Protein AF-A0A0K9PBA2-F1 (afdb_monomer)

Foldseek 3Di:
DDPVVCCVQPVLADAPDDPCPLDDDDDDPCVPPDDDPPDDDLVVVVLFDDDDDPGRFQLVLLVVLVGVVQSVCCVVPVDRAAWDSVCCLPPLPVFDRRSHYHNSSVNVVCVVPTHGNVVVVVVVVVVDDDD

Sequence (131 aa):
MTNREFKATYLNHEIAENPTQYCEVVSVDISQVKPPPASLDWRKKRAVTSVKNKKLCGSCWAFSTVAPVESLTFLKTKQLLNLSEQQLVDCDYGNNGCKGDHPQKAFEYIKNGLATSEDVTLALGEGDSES

Radius of gyration: 17.35 Å; Cα contacts (8 Å, |Δi|>4): 141; chains: 1; bounding box: 35×44×50 Å

Secondary structure (DSSP, 8-state):
--HHHHHHHHS-----S-TTTT-------GGGSPPPPS---SGGGT-SPPPP--TTS-THHHHHHHHHHHHHHHHHHS----B-HHHHHHH-TTS-GGG---HHHHHHHGGG---BHHHHHHHHHTT----

Solvent-accessible surface area (backbone atoms only — not comparable to full-atom values): 8123 Å² total; per-residue (Å²): 133,52,74,68,52,46,40,66,40,71,59,39,51,50,78,89,64,68,86,64,81,74,59,80,88,76,88,74,71,63,89,79,51,78,82,78,68,100,72,85,58,55,61,86,69,64,34,52,80,79,92,81,81,69,70,79,40,18,37,63,25,37,52,64,42,44,55,58,50,33,21,54,42,14,73,76,70,73,49,76,58,63,62,35,44,61,57,46,46,76,66,38,79,94,46,53,29,50,48,16,54,62,37,64,62,52,57,60,59,46,74,82,56,80,56,40,42,65,60,53,53,52,62,56,64,73,67,72,74,87,132

pLDDT: mean 85.25, std 14.43, range [34.84, 97.62]

Organism: Zostera marina (NCBI:txid29655)

Mean predicted aligned error: 7.59 Å

Nearest PDB structures (foldseek):
  1pci-assembly1_A  TM=8.293E-01  e=1.001E-08  Carica papaya
  7pck-assembly2_B  TM=8.489E-01  e=2.769E-07  Homo sapiens
  3bwk-assembly1_B  TM=8.543E-01  e=1.771E-07  Plasmodium falciparum
  7pck-assembly1_C-2  TM=8.459E-01  e=3.575E-07  Homo sapiens
  1by8-assembly1_A  TM=8.495E-01  e=9.930E-07  Homo sapiens

InterPro domains:
  IPR000668 Peptidase C1A, papain C-terminal [PF00112] (37-119)
  IPR000668 Peptidase C1A, papain C-terminal [SM00645] (36-131)
  IPR013128 Peptidase C1A [PTHR12411] (1-119)
  IPR038765 Papain-like cysteine peptidase superfamily [SSF54001] (1-118)
  IPR039417 Papain-like cysteine endopeptidase [cd02248] (37-119)

Structure (mmCIF, N/CA/C/O backbone):
data_AF-A0A0K9PBA2-F1
#
_entry.id   AF-A0A0K9PBA2-F1
#
loop_
_atom_site.group_PDB
_atom_site.id
_atom_site.type_symbol
_atom_site.label_atom_id
_atom_site.label_alt_id
_atom_site.label_comp_id
_atom_site.label_asym_id
_atom_site.label_entity_id
_atom_site.label_seq_id
_atom_site.pdbx_PDB_ins_code
_atom_site.Cartn_x
_atom_site.Cartn_y
_atom_site.Cartn_z
_atom_site.occupancy
_atom_site.B_iso_or_equiv
_atom_site.auth_seq_id
_atom_site.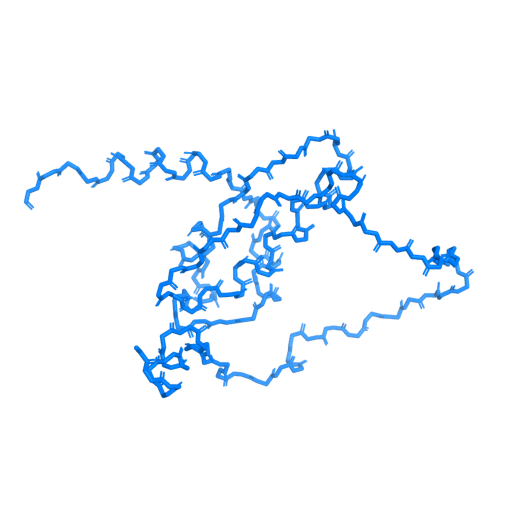auth_comp_id
_atom_site.auth_asym_id
_atom_site.auth_atom_id
_atom_site.pdbx_PDB_model_num
ATOM 1 N N . MET A 1 1 ? -4.864 -10.137 -27.109 1.00 82.75 1 MET A N 1
ATOM 2 C CA . MET A 1 1 ? -3.568 -10.189 -26.413 1.00 82.75 1 MET A CA 1
ATOM 3 C C . MET A 1 1 ? -3.194 -11.646 -26.170 1.00 82.75 1 MET A C 1
ATOM 5 O O . MET A 1 1 ? -4.034 -12.397 -25.684 1.00 82.75 1 MET A O 1
ATOM 9 N N . THR A 1 2 ? -1.992 -12.069 -26.555 1.00 96.12 2 THR A N 1
ATOM 10 C CA . THR A 1 2 ? -1.473 -13.431 -26.331 1.00 96.12 2 THR A CA 1
ATOM 11 C C . THR A 1 2 ? -1.005 -13.621 -24.884 1.00 96.12 2 THR A C 1
ATOM 13 O O . THR A 1 2 ? -0.818 -12.653 -24.151 1.00 96.12 2 THR A O 1
ATOM 16 N N . ASN A 1 3 ? -0.768 -14.865 -24.444 1.00 92.38 3 ASN A N 1
ATOM 17 C CA . ASN A 1 3 ? -0.200 -15.109 -23.108 1.00 92.38 3 ASN A CA 1
ATOM 18 C C . ASN A 1 3 ? 1.171 -14.435 -22.930 1.00 92.38 3 ASN A C 1
ATOM 20 O O . ASN A 1 3 ? 1.477 -13.931 -21.853 1.00 92.38 3 ASN A O 1
ATOM 24 N N . ARG A 1 4 ? 1.980 -14.406 -23.995 1.00 91.81 4 ARG A N 1
ATOM 25 C CA . ARG A 1 4 ? 3.287 -13.744 -23.996 1.00 91.81 4 ARG A CA 1
ATOM 26 C C . ARG A 1 4 ? 3.143 -12.239 -23.791 1.00 91.81 4 ARG A C 1
ATOM 28 O O . ARG A 1 4 ? 3.810 -11.690 -22.923 1.00 91.81 4 ARG A O 1
ATOM 35 N N . GLU A 1 5 ? 2.253 -11.603 -24.548 1.00 91.06 5 GLU A N 1
ATOM 36 C CA . GLU A 1 5 ? 1.944 -10.178 -24.389 1.00 91.06 5 GLU A CA 1
ATOM 37 C C . GLU A 1 5 ? 1.389 -9.888 -22.988 1.00 91.06 5 GLU A C 1
ATOM 39 O O . GLU A 1 5 ? 1.884 -8.994 -22.315 1.00 91.06 5 GLU A O 1
ATOM 44 N N . PHE A 1 6 ? 0.459 -10.708 -22.479 1.00 91.44 6 PHE A N 1
ATOM 45 C CA . PHE A 1 6 ? -0.083 -10.550 -21.124 1.00 91.44 6 PHE A CA 1
ATOM 46 C C . PHE A 1 6 ? 1.014 -10.543 -20.058 1.00 91.44 6 PHE A C 1
ATOM 48 O O . PHE A 1 6 ? 1.030 -9.670 -19.193 1.00 91.44 6 PHE A O 1
ATOM 55 N N . LYS A 1 7 ? 1.937 -11.510 -20.117 1.00 89.00 7 LYS A N 1
ATOM 56 C CA . LYS A 1 7 ? 3.052 -11.603 -19.167 1.00 89.00 7 LYS A CA 1
ATOM 57 C C . LYS A 1 7 ? 3.957 -10.377 -19.257 1.00 89.00 7 LYS A C 1
ATOM 59 O O . LYS A 1 7 ? 4.266 -9.791 -18.228 1.00 89.00 7 LYS A O 1
ATOM 64 N N . ALA A 1 8 ? 4.315 -9.966 -20.472 1.00 85.25 8 ALA A N 1
ATOM 65 C CA . ALA A 1 8 ? 5.172 -8.807 -20.705 1.00 85.25 8 ALA A CA 1
ATOM 66 C C . ALA A 1 8 ? 4.521 -7.469 -20.313 1.00 85.25 8 ALA A C 1
ATOM 68 O O . ALA A 1 8 ? 5.227 -6.494 -20.094 1.00 85.25 8 ALA A O 1
ATOM 69 N N . THR A 1 9 ? 3.192 -7.404 -20.229 1.00 84.62 9 THR A N 1
ATOM 70 C CA . THR A 1 9 ? 2.466 -6.177 -19.879 1.00 84.62 9 THR A CA 1
ATOM 71 C C . THR A 1 9 ? 2.065 -6.118 -18.407 1.00 84.62 9 THR A C 1
ATOM 73 O O . THR A 1 9 ? 2.200 -5.078 -17.773 1.00 84.62 9 THR A O 1
ATOM 76 N N . TYR A 1 10 ? 1.550 -7.220 -17.856 1.00 86.00 10 TYR A N 1
ATOM 77 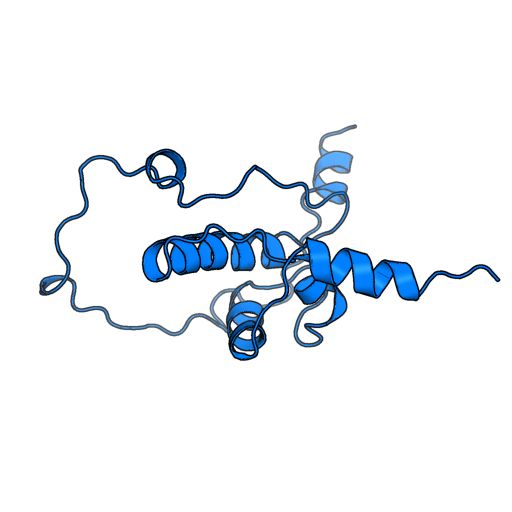C CA . TYR A 1 10 ? 0.943 -7.246 -16.523 1.00 86.00 10 TYR A CA 1
ATOM 78 C C . TYR A 1 10 ? 1.764 -8.018 -15.492 1.00 86.00 10 TYR A C 1
ATOM 80 O O . TYR A 1 10 ? 1.501 -7.874 -14.300 1.00 86.00 10 TYR A O 1
ATOM 88 N N . LEU A 1 11 ? 2.747 -8.821 -15.905 1.00 87.94 11 LEU A N 1
ATOM 89 C CA . LEU A 1 11 ? 3.677 -9.530 -15.015 1.00 87.94 11 LEU A CA 1
ATOM 90 C C . LEU A 1 11 ? 5.128 -9.066 -15.237 1.00 87.94 11 LEU A C 1
ATOM 92 O O . LEU A 1 11 ? 6.062 -9.809 -14.964 1.00 87.94 11 LEU A O 1
ATOM 96 N N . ASN A 1 12 ? 5.308 -7.835 -15.715 1.00 77.75 12 ASN A N 1
ATOM 97 C CA . ASN A 1 12 ? 6.590 -7.181 -16.000 1.00 77.75 12 ASN A CA 1
ATOM 98 C C . ASN A 1 12 ? 7.354 -6.714 -14.753 1.00 77.75 12 ASN A C 1
ATOM 100 O O . ASN A 1 12 ? 8.098 -5.742 -14.809 1.00 77.75 12 ASN A O 1
ATOM 104 N N . HIS A 1 13 ? 7.131 -7.372 -13.620 1.00 72.50 13 HIS A N 1
ATOM 105 C CA . HIS A 1 13 ? 7.871 -7.095 -12.404 1.00 72.50 13 HIS A CA 1
ATOM 106 C C . HIS A 1 13 ? 9.205 -7.841 -12.463 1.00 72.50 13 HIS A C 1
ATOM 108 O O . HI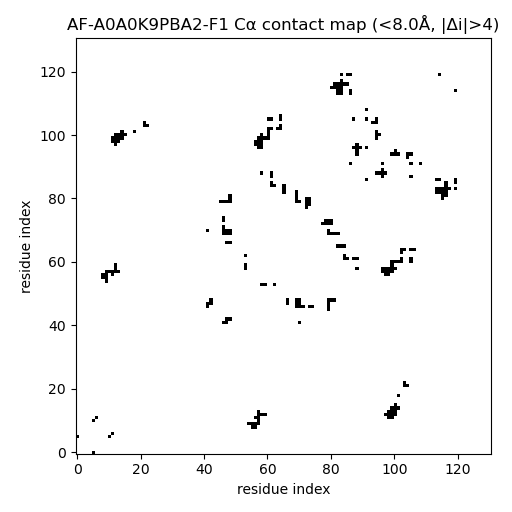S A 1 13 ? 9.224 -9.072 -12.397 1.00 72.50 13 HIS A O 1
ATOM 114 N N . GLU A 1 14 ? 10.303 -7.100 -12.578 1.00 67.06 14 GLU A N 1
ATOM 115 C CA . GLU A 1 14 ? 11.648 -7.663 -12.517 1.00 67.06 14 GLU A CA 1
ATOM 116 C C . GLU A 1 14 ? 12.181 -7.547 -11.088 1.00 67.06 14 GLU A C 1
ATOM 118 O O . GLU A 1 14 ? 12.611 -6.488 -10.645 1.00 67.06 14 GLU A O 1
ATOM 123 N N . ILE A 1 15 ? 12.151 -8.657 -10.349 1.00 63.66 15 ILE A N 1
ATOM 124 C CA . ILE A 1 15 ? 12.852 -8.749 -9.069 1.00 63.66 15 ILE A CA 1
ATOM 125 C C . ILE A 1 15 ? 14.330 -8.996 -9.379 1.00 63.66 15 ILE A C 1
ATOM 127 O O . ILE A 1 15 ? 14.718 -10.114 -9.721 1.00 63.66 15 ILE A O 1
ATOM 131 N N . ALA A 1 16 ? 15.142 -7.944 -9.300 1.00 55.94 16 ALA A N 1
ATOM 132 C CA . ALA A 1 16 ? 16.584 -8.026 -9.529 1.00 55.94 16 ALA A CA 1
ATOM 133 C C . ALA A 1 16 ? 17.367 -8.556 -8.308 1.00 55.94 16 ALA A C 1
ATOM 135 O O . ALA A 1 16 ? 18.530 -8.930 -8.443 1.00 55.94 16 ALA A O 1
ATOM 136 N N . GLU A 1 17 ? 16.748 -8.606 -7.123 1.00 63.31 17 GLU A N 1
ATOM 137 C CA . GLU A 1 17 ? 17.432 -8.852 -5.847 1.00 63.31 17 GLU A CA 1
ATOM 138 C C . GLU A 1 17 ? 16.963 -10.136 -5.143 1.00 63.31 17 GLU A C 1
ATOM 140 O O . GLU A 1 17 ? 15.904 -10.698 -5.429 1.00 63.31 17 GLU A O 1
ATOM 145 N N . ASN A 1 18 ? 17.785 -10.639 -4.216 1.00 66.19 18 ASN A N 1
ATOM 146 C CA . ASN A 1 18 ? 17.468 -11.838 -3.446 1.00 66.19 18 ASN A CA 1
ATOM 147 C C . ASN A 1 18 ? 16.269 -11.559 -2.511 1.00 66.19 18 ASN A C 1
ATOM 149 O O . ASN A 1 18 ? 16.389 -10.711 -1.623 1.00 66.19 18 ASN A O 1
ATOM 153 N N . PRO A 1 19 ? 15.143 -12.292 -2.626 1.00 63.12 19 PRO A N 1
ATOM 154 C CA . PRO A 1 19 ? 13.922 -12.012 -1.868 1.00 63.12 19 PRO A CA 1
ATOM 155 C C . PRO A 1 19 ? 14.079 -12.111 -0.344 1.00 63.12 19 PRO A C 1
ATOM 157 O O . PRO A 1 19 ? 13.226 -11.607 0.383 1.00 63.12 19 PRO A O 1
ATOM 160 N N . THR A 1 20 ? 15.141 -12.746 0.164 1.00 65.06 20 THR A N 1
ATOM 161 C CA . THR A 1 20 ? 15.410 -12.833 1.608 1.00 65.06 20 THR A CA 1
ATOM 162 C C . THR A 1 20 ? 16.267 -11.695 2.154 1.00 65.06 20 THR A C 1
ATOM 164 O O . THR A 1 20 ? 16.339 -11.548 3.370 1.00 65.06 20 THR A O 1
ATOM 167 N N . GLN A 1 21 ? 16.873 -10.860 1.302 1.00 70.94 21 GLN A N 1
ATOM 168 C CA . GLN A 1 21 ? 17.764 -9.770 1.723 1.00 70.94 21 GLN A CA 1
ATOM 169 C C . GLN A 1 21 ? 17.073 -8.748 2.641 1.00 70.94 21 GLN A C 1
ATOM 171 O O . GLN A 1 21 ? 17.724 -8.153 3.495 1.00 70.94 21 GLN A O 1
ATOM 176 N N . TYR A 1 22 ? 15.758 -8.576 2.488 1.00 66.75 22 TYR A N 1
ATOM 177 C CA . TYR A 1 22 ? 14.950 -7.614 3.246 1.00 66.75 22 TYR A CA 1
ATOM 178 C C . TYR A 1 22 ? 14.018 -8.265 4.277 1.00 66.75 22 TYR A C 1
ATOM 180 O O . TYR A 1 22 ? 13.194 -7.584 4.883 1.00 66.75 22 TYR A O 1
ATOM 188 N N . CYS A 1 23 ? 14.100 -9.583 4.464 1.00 71.56 23 CYS A N 1
ATOM 189 C CA . CYS A 1 23 ? 13.280 -10.287 5.443 1.00 71.56 23 CYS A CA 1
ATOM 190 C C . CYS A 1 23 ? 14.005 -10.324 6.788 1.00 71.56 23 CYS A C 1
ATOM 192 O O . CYS A 1 23 ? 14.876 -11.166 7.006 1.00 71.56 23 CYS A O 1
ATOM 194 N N . GLU A 1 24 ? 13.620 -9.441 7.708 1.00 72.19 24 GLU A N 1
ATOM 195 C CA . GLU A 1 24 ? 14.014 -9.591 9.105 1.00 72.19 24 GLU A CA 1
ATOM 196 C C . GLU A 1 24 ? 13.203 -10.726 9.743 1.00 72.19 24 GLU A C 1
ATOM 198 O O . GLU A 1 24 ? 11.970 -10.754 9.688 1.00 72.19 24 GLU A O 1
ATOM 203 N N . VAL A 1 25 ? 13.898 -11.694 10.341 1.00 75.56 25 VAL A N 1
ATOM 204 C CA . VAL A 1 25 ? 13.244 -12.768 11.089 1.00 75.56 25 VAL A CA 1
ATOM 205 C C . VAL A 1 25 ? 12.860 -12.221 12.457 1.00 75.56 25 VAL A C 1
ATOM 207 O O . VAL A 1 25 ? 13.674 -12.183 13.375 1.00 75.56 25 VAL A O 1
ATOM 210 N N . VAL A 1 26 ? 11.602 -11.814 12.595 1.00 80.38 26 VAL A N 1
ATOM 211 C CA . VAL A 1 26 ? 11.037 -11.433 13.890 1.00 80.38 26 VAL A CA 1
ATOM 212 C C . VAL A 1 26 ? 10.454 -12.676 14.556 1.00 80.38 26 VAL A C 1
ATOM 214 O O . VAL A 1 26 ? 9.591 -13.352 13.991 1.00 80.38 26 VAL A O 1
ATOM 217 N N . SER A 1 27 ? 10.911 -12.991 15.767 1.00 82.62 27 SER A N 1
ATOM 218 C CA . SER A 1 27 ? 10.285 -14.022 16.591 1.00 82.62 27 SER A CA 1
ATOM 219 C C . SER A 1 27 ? 8.996 -13.476 17.204 1.00 82.62 27 SER A C 1
ATOM 221 O O . SER A 1 27 ? 8.989 -12.467 17.907 1.00 82.62 27 SER A O 1
ATOM 223 N N . VAL A 1 28 ? 7.879 -14.149 16.930 1.00 82.69 28 VAL A N 1
ATOM 224 C CA . VAL A 1 28 ? 6.579 -13.832 17.529 1.00 82.69 28 VAL A CA 1
ATOM 225 C C . VAL A 1 28 ? 6.236 -14.928 18.527 1.00 82.69 28 VAL A C 1
ATOM 227 O O . VAL A 1 28 ? 6.181 -16.102 18.161 1.00 82.69 28 VAL A O 1
ATOM 230 N N . ASP A 1 29 ? 5.983 -14.552 19.781 1.00 87.12 29 ASP A N 1
ATOM 231 C CA . ASP A 1 29 ? 5.436 -15.479 20.769 1.00 87.12 29 ASP A CA 1
ATOM 232 C C . ASP A 1 29 ? 3.955 -15.737 20.466 1.00 87.12 29 ASP A C 1
ATOM 234 O O . ASP A 1 29 ? 3.056 -14.989 20.857 1.00 87.12 29 ASP A O 1
ATOM 238 N N . ILE A 1 30 ? 3.707 -16.825 19.742 1.00 85.44 30 ILE A N 1
ATOM 239 C CA . ILE A 1 30 ? 2.363 -17.246 19.349 1.00 85.44 30 ILE A CA 1
ATOM 240 C C . ILE A 1 30 ? 1.481 -17.630 20.543 1.00 85.44 30 ILE A C 1
ATOM 242 O O . ILE A 1 30 ? 0.263 -17.662 20.386 1.00 85.44 30 ILE A O 1
ATOM 246 N N . SER A 1 31 ? 2.048 -17.882 21.731 1.00 87.19 31 SER A N 1
ATOM 247 C CA . SER A 1 31 ? 1.255 -18.176 22.932 1.00 87.19 31 SER A CA 1
ATOM 248 C C . SER A 1 31 ? 0.449 -16.963 23.407 1.00 87.19 31 SER A C 1
ATOM 250 O O . SER A 1 31 ? -0.619 -17.121 23.996 1.00 87.19 31 SER A O 1
ATOM 252 N N . GLN A 1 32 ? 0.921 -15.754 23.089 1.00 85.38 32 GLN A N 1
ATOM 253 C CA . GLN A 1 32 ? 0.252 -14.491 23.405 1.00 85.38 32 GLN A CA 1
ATOM 254 C C . GLN A 1 32 ? -0.777 -14.085 22.336 1.00 85.38 32 GLN A C 1
ATOM 256 O O . GLN A 1 32 ? -1.509 -13.108 22.509 1.00 85.38 32 GLN A O 1
ATOM 261 N N . VAL A 1 33 ? -0.854 -14.813 21.216 1.00 86.44 33 VAL A N 1
ATOM 262 C CA . VAL A 1 33 ? -1.747 -14.495 20.099 1.00 86.44 33 VAL A CA 1
ATOM 263 C C . VAL A 1 33 ? -3.046 -15.280 20.238 1.00 86.44 33 VAL A C 1
ATOM 265 O O . VAL A 1 33 ? -3.069 -16.509 20.253 1.00 86.44 33 VAL A O 1
ATOM 268 N N . LYS A 1 34 ? -4.173 -14.562 20.296 1.00 88.31 34 LYS A N 1
ATOM 269 C CA . LYS A 1 34 ? -5.497 -15.191 20.290 1.00 88.31 34 LYS A CA 1
ATOM 270 C C . LYS A 1 34 ? -5.693 -15.996 18.992 1.00 88.31 34 LYS A C 1
ATOM 272 O O . LYS A 1 34 ? -5.415 -15.454 17.920 1.00 88.31 34 LYS A O 1
ATOM 277 N N . PRO A 1 35 ? -6.249 -17.223 19.052 1.00 88.88 35 PRO A N 1
ATOM 278 C CA . PRO A 1 35 ? -6.549 -17.997 17.853 1.00 88.88 35 PRO A CA 1
ATOM 279 C C . PRO A 1 35 ? -7.412 -17.201 16.860 1.00 88.88 35 PRO A C 1
ATOM 281 O O . PRO A 1 35 ? -8.382 -16.551 17.280 1.00 88.88 35 PRO A O 1
ATOM 284 N N . PRO A 1 36 ? -7.091 -17.236 15.554 1.00 88.31 36 PRO A N 1
ATOM 285 C CA . PRO A 1 36 ? -7.901 -16.570 14.548 1.00 88.31 36 PRO A CA 1
ATOM 286 C C . PRO A 1 36 ? -9.271 -17.257 14.416 1.00 88.31 36 PRO A C 1
ATOM 288 O O . PRO A 1 36 ? -9.420 -18.436 14.748 1.00 88.31 36 PRO A O 1
ATOM 291 N N . PRO A 1 37 ? -10.296 -16.547 13.916 1.00 92.81 37 PRO A N 1
ATOM 292 C CA . PRO A 1 37 ? -11.569 -17.178 13.590 1.00 92.81 37 PRO A CA 1
ATOM 293 C C . PRO A 1 37 ? -11.398 -18.197 12.453 1.00 92.81 37 PRO A C 1
ATOM 295 O O . PRO A 1 37 ? -10.518 -18.051 11.607 1.00 92.81 37 PRO A O 1
ATOM 298 N N . ALA A 1 38 ? -12.305 -19.176 12.369 1.00 95.81 38 ALA A N 1
ATOM 299 C CA . ALA A 1 38 ? -12.309 -20.185 11.300 1.00 95.81 38 ALA A CA 1
ATOM 300 C C . ALA A 1 38 ? -12.422 -19.587 9.881 1.00 95.81 38 ALA A C 1
ATOM 302 O O . ALA A 1 38 ? -12.036 -20.218 8.903 1.00 95.81 38 ALA A O 1
ATOM 303 N N . SER A 1 39 ? -12.955 -18.367 9.758 1.00 96.12 39 SER A N 1
ATOM 304 C CA . SER A 1 39 ? -12.914 -17.586 8.523 1.00 96.12 39 SER A CA 1
ATOM 305 C C . SER A 1 39 ? -12.754 -16.098 8.830 1.00 96.12 39 SER A C 1
ATOM 307 O O . SER A 1 39 ? -13.327 -15.581 9.794 1.00 96.12 39 SER A O 1
ATOM 309 N N . LEU A 1 40 ? -11.979 -15.404 7.998 1.00 93.94 40 LEU A N 1
ATOM 310 C CA . LEU A 1 40 ? -11.744 -13.969 8.099 1.00 93.94 40 LE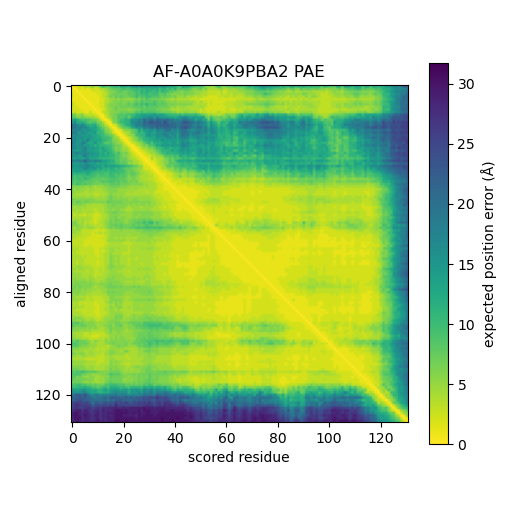U A CA 1
ATOM 311 C C . LEU A 1 40 ? -11.799 -13.339 6.707 1.00 93.94 40 LEU A C 1
ATOM 313 O O . LEU A 1 40 ? -11.103 -13.769 5.794 1.00 93.94 40 LEU A O 1
ATOM 317 N N . ASP A 1 41 ? -12.622 -12.304 6.561 1.00 96.00 41 ASP A N 1
ATOM 318 C CA . ASP A 1 41 ? -12.706 -11.489 5.350 1.00 96.00 41 ASP A CA 1
ATOM 319 C C . ASP A 1 41 ? -12.720 -10.012 5.755 1.00 96.00 41 ASP A C 1
ATOM 321 O O . ASP A 1 41 ? -13.720 -9.505 6.276 1.00 96.00 41 ASP A O 1
ATOM 325 N N . TRP A 1 42 ? -11.600 -9.320 5.537 1.00 96.00 42 TRP A N 1
ATOM 326 C CA . TRP A 1 42 ? -11.445 -7.904 5.878 1.00 96.00 42 TRP A CA 1
ATOM 327 C C . TRP A 1 42 ? -12.400 -6.992 5.094 1.00 96.00 42 TRP A C 1
ATOM 329 O O . TRP A 1 42 ? -12.784 -5.934 5.597 1.00 96.00 42 TRP A O 1
ATOM 339 N N . ARG A 1 43 ? -12.889 -7.420 3.920 1.00 96.00 43 ARG A N 1
ATOM 340 C CA . ARG A 1 43 ? -13.881 -6.660 3.138 1.00 96.00 43 ARG A CA 1
ATOM 341 C C . ARG A 1 43 ? -15.211 -6.587 3.878 1.00 96.00 43 ARG A C 1
ATOM 343 O O . ARG A 1 43 ? -15.803 -5.518 3.987 1.00 96.00 43 ARG A O 1
ATOM 350 N N . LYS A 1 44 ? -15.634 -7.696 4.502 1.00 96.25 44 LYS A N 1
ATOM 351 C CA . LYS A 1 44 ? -16.834 -7.738 5.366 1.00 96.25 44 LYS A CA 1
ATOM 352 C C . LYS A 1 44 ? -16.687 -6.873 6.620 1.00 96.25 44 LYS A C 1
ATOM 354 O O . LYS A 1 44 ? -17.678 -6.560 7.272 1.00 96.25 44 LYS A O 1
ATOM 359 N N . LYS A 1 45 ? -15.457 -6.483 6.965 1.00 94.12 45 LYS A N 1
ATOM 360 C CA . LYS A 1 45 ? -15.146 -5.550 8.053 1.00 94.12 45 LYS A CA 1
ATOM 361 C C . LYS A 1 45 ? -15.030 -4.097 7.582 1.00 94.12 45 LYS A C 1
ATOM 363 O O . LYS A 1 45 ? -14.735 -3.248 8.412 1.00 94.12 45 LYS A O 1
ATOM 368 N N . ARG A 1 46 ? -15.276 -3.810 6.293 1.00 93.75 46 ARG A N 1
ATOM 369 C CA . ARG A 1 46 ? -15.095 -2.491 5.655 1.00 93.75 46 ARG A CA 1
ATOM 370 C C . ARG A 1 46 ? -13.660 -1.956 5.754 1.00 93.75 46 ARG A C 1
ATOM 372 O O . ARG A 1 46 ? -13.449 -0.755 5.674 1.00 93.75 46 ARG A O 1
ATOM 379 N N . ALA A 1 47 ? -12.692 -2.857 5.918 1.00 96.75 47 ALA A N 1
ATOM 380 C CA . ALA A 1 47 ? -11.280 -2.532 6.093 1.00 96.75 47 ALA A CA 1
ATOM 381 C C . ALA A 1 47 ? -10.477 -2.680 4.794 1.00 96.75 47 ALA A C 1
ATOM 383 O O . ALA A 1 47 ? -9.272 -2.843 4.853 1.00 96.75 47 ALA A O 1
ATOM 384 N N . VAL A 1 48 ? -11.135 -2.713 3.635 1.00 97.12 48 VAL A N 1
ATOM 385 C CA . VAL A 1 48 ? -10.488 -2.894 2.330 1.00 97.12 48 VAL A CA 1
ATOM 386 C C . VAL A 1 48 ? -11.129 -1.913 1.361 1.00 97.12 48 VAL A C 1
ATOM 388 O O . VAL A 1 48 ? -12.359 -1.837 1.294 1.00 97.12 48 VAL A O 1
ATOM 391 N N . THR A 1 49 ? -10.303 -1.161 0.642 1.00 95.56 49 THR A N 1
ATOM 392 C CA . THR A 1 49 ? -10.725 -0.243 -0.419 1.00 95.56 49 THR A CA 1
ATOM 393 C C . THR A 1 49 ? -11.236 -1.010 -1.646 1.00 95.56 49 THR A C 1
ATOM 395 O O . THR A 1 49 ? -11.191 -2.242 -1.724 1.00 95.56 49 THR A O 1
ATOM 398 N N . SER A 1 50 ? -11.804 -0.291 -2.613 1.00 95.56 50 SER A N 1
ATOM 399 C CA . SER A 1 50 ? -12.200 -0.881 -3.894 1.00 95.56 50 SER A CA 1
ATOM 400 C C . SER A 1 50 ? -10.984 -1.411 -4.658 1.00 95.56 50 SER A C 1
ATOM 402 O O . SER A 1 50 ? -9.884 -0.881 -4.526 1.00 95.56 50 SER A O 1
ATOM 404 N N . VAL A 1 51 ? -11.190 -2.407 -5.522 1.00 95.19 51 VAL A N 1
ATOM 405 C CA . VAL A 1 51 ? -10.115 -2.934 -6.375 1.00 95.19 51 VAL A CA 1
ATOM 406 C C . VAL A 1 51 ? -9.565 -1.825 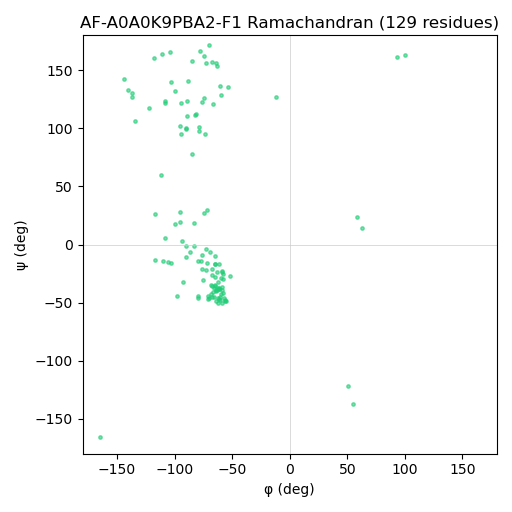-7.277 1.00 95.19 51 VAL A C 1
ATOM 408 O O . VAL A 1 51 ? -10.328 -1.164 -7.980 1.00 95.19 51 VAL A O 1
ATOM 411 N N . LYS A 1 52 ? -8.240 -1.653 -7.272 1.00 92.88 52 LYS A N 1
ATOM 412 C CA . LYS A 1 52 ? -7.521 -0.660 -8.080 1.00 92.88 52 LYS A CA 1
ATOM 413 C C . LYS A 1 52 ? -6.826 -1.304 -9.289 1.00 92.88 52 LYS A C 1
ATOM 415 O O . LYS A 1 52 ? -6.679 -2.525 -9.357 1.00 92.88 52 LYS A O 1
ATOM 420 N N . ASN A 1 53 ? -6.393 -0.486 -10.251 1.00 90.00 53 ASN A N 1
ATOM 421 C CA . ASN A 1 53 ? -5.752 -0.942 -11.489 1.00 90.00 53 ASN A CA 1
ATOM 422 C C . ASN A 1 53 ? -4.354 -0.327 -11.656 1.00 90.00 53 ASN A C 1
ATOM 424 O O . ASN A 1 53 ? -4.225 0.879 -11.848 1.00 90.00 53 ASN A O 1
ATOM 428 N N . LYS A 1 54 ? -3.321 -1.178 -11.668 1.00 84.00 54 LYS A N 1
ATOM 429 C CA . LYS A 1 54 ? -1.916 -0.780 -11.866 1.00 84.00 54 LYS A CA 1
ATOM 430 C C . LYS A 1 54 ? -1.553 -0.364 -13.300 1.00 84.00 54 LYS A C 1
ATOM 432 O O . LYS A 1 54 ? -0.420 0.033 -13.561 1.00 84.00 54 LYS A O 1
ATOM 437 N N . LYS A 1 55 ? -2.496 -0.473 -14.241 1.00 88.81 55 LYS A N 1
ATOM 438 C CA . LYS A 1 55 ? -2.311 -0.211 -15.676 1.00 88.81 55 LYS A CA 1
ATOM 439 C C . LYS A 1 55 ? -1.156 -1.058 -16.241 1.00 88.81 55 LYS A C 1
ATOM 441 O O . LYS A 1 55 ? -1.078 -2.248 -15.944 1.00 88.81 55 LYS A O 1
ATOM 446 N N . LEU A 1 56 ? -0.297 -0.475 -17.077 1.00 86.75 56 LEU A N 1
ATOM 447 C CA . LEU A 1 56 ? 0.812 -1.155 -17.766 1.00 86.75 56 LEU A CA 1
ATOM 448 C C . LEU A 1 56 ? 2.152 -1.020 -17.010 1.00 86.75 56 LEU A C 1
ATOM 450 O O . LEU A 1 56 ? 3.221 -1.162 -17.596 1.00 86.75 56 LEU A O 1
ATOM 454 N N . CYS A 1 57 ? 2.098 -0.704 -15.715 1.00 89.50 57 CYS A N 1
ATOM 455 C CA . CYS A 1 57 ? 3.257 -0.448 -14.865 1.00 89.50 57 CYS A CA 1
ATOM 456 C C . CYS A 1 57 ? 3.542 -1.656 -13.953 1.00 89.50 57 CYS A C 1
ATOM 458 O O . CYS A 1 57 ? 2.621 -2.249 -13.378 1.00 89.50 57 CYS A O 1
ATOM 460 N N . GLY A 1 58 ? 4.821 -1.992 -13.757 1.00 90.25 58 GLY A N 1
ATOM 461 C CA . GLY A 1 58 ? 5.294 -3.015 -12.814 1.00 90.25 58 GLY A CA 1
ATOM 462 C C . GLY A 1 58 ? 5.181 -2.607 -11.337 1.00 90.25 58 GLY A C 1
ATOM 463 O O . GLY A 1 58 ? 5.954 -3.065 -10.505 1.00 90.25 58 GLY A O 1
ATOM 464 N N . SER A 1 59 ? 4.212 -1.764 -10.976 1.00 93.25 59 SER A N 1
ATOM 465 C CA . SER A 1 59 ? 4.040 -1.169 -9.643 1.00 93.25 59 SER A CA 1
ATOM 466 C C . SER A 1 59 ? 3.316 -2.065 -8.636 1.00 93.25 59 SER A C 1
ATOM 468 O O . SER A 1 59 ? 2.826 -1.584 -7.618 1.00 93.25 59 SER A O 1
ATOM 470 N N . CYS A 1 60 ? 3.222 -3.382 -8.865 1.00 92.94 60 CYS A N 1
ATOM 471 C CA . CYS A 1 60 ? 2.507 -4.272 -7.938 1.00 92.94 60 CYS A CA 1
ATOM 472 C C . CYS A 1 60 ? 3.068 -4.237 -6.512 1.00 92.94 60 CYS A C 1
ATOM 474 O O . CYS A 1 60 ? 2.326 -4.508 -5.571 1.00 92.94 60 CYS A O 1
ATOM 476 N N . TRP A 1 61 ? 4.343 -3.887 -6.358 1.00 92.56 61 TRP A N 1
ATOM 477 C CA . TRP A 1 61 ? 4.981 -3.650 -5.071 1.00 92.56 61 TRP A CA 1
ATOM 478 C C . TRP A 1 61 ? 4.314 -2.500 -4.309 1.00 92.56 61 TRP A C 1
ATOM 480 O O . TRP A 1 61 ? 3.897 -2.708 -3.176 1.00 92.56 61 TRP A O 1
ATOM 490 N N . ALA A 1 62 ? 4.075 -1.359 -4.964 1.00 95.00 62 ALA A N 1
ATOM 491 C CA . ALA A 1 62 ? 3.407 -0.201 -4.377 1.00 95.00 62 ALA A CA 1
ATOM 492 C C . ALA A 1 62 ? 1.972 -0.544 -3.948 1.00 95.00 62 ALA A C 1
ATOM 494 O O . ALA A 1 62 ? 1.593 -0.306 -2.805 1.00 95.00 62 ALA A O 1
ATOM 495 N N . PHE A 1 63 ? 1.198 -1.214 -4.810 1.00 95.69 63 PHE A N 1
ATOM 496 C CA . PHE A 1 63 ? -0.156 -1.682 -4.462 1.00 95.69 63 PHE A CA 1
ATOM 497 C C . PHE A 1 63 ? -0.152 -2.675 -3.287 1.00 95.69 63 PHE A C 1
ATOM 499 O O . PHE A 1 63 ? -1.034 -2.631 -2.429 1.00 95.69 63 PHE A O 1
ATOM 506 N N . SER A 1 64 ? 0.848 -3.562 -3.231 1.00 94.12 64 SER A N 1
ATOM 507 C CA . SER A 1 64 ? 0.996 -4.545 -2.149 1.00 94.12 64 SER A CA 1
ATOM 508 C C . SER A 1 64 ? 1.456 -3.914 -0.831 1.00 94.12 64 SER A C 1
ATOM 510 O O . SER A 1 64 ? 1.197 -4.484 0.226 1.00 94.12 64 SER A O 1
ATOM 512 N N . THR A 1 65 ? 2.089 -2.740 -0.877 1.00 95.56 65 THR A N 1
ATOM 513 C CA . THR A 1 65 ? 2.410 -1.920 0.298 1.00 95.56 65 THR A CA 1
ATOM 514 C C . THR A 1 65 ? 1.195 -1.130 0.775 1.00 95.56 65 THR A C 1
ATOM 516 O O . THR A 1 65 ? 0.889 -1.131 1.966 1.00 95.56 65 THR A O 1
ATOM 519 N N . VAL A 1 66 ? 0.470 -0.480 -0.140 1.00 97.25 66 VAL A N 1
ATOM 520 C CA . VAL A 1 66 ? -0.617 0.448 0.204 1.00 97.25 66 VAL A CA 1
ATOM 521 C C . VAL A 1 66 ? -1.840 -0.262 0.782 1.00 97.25 66 VAL A C 1
ATOM 523 O O . VAL A 1 66 ? -2.338 0.152 1.829 1.00 97.25 66 VAL A O 1
ATOM 526 N N . ALA A 1 67 ? -2.309 -1.357 0.177 1.00 97.25 67 ALA A N 1
ATOM 527 C CA . ALA A 1 67 ? -3.557 -1.996 0.608 1.00 97.25 67 ALA A CA 1
ATOM 528 C C . ALA A 1 67 ? -3.549 -2.473 2.087 1.00 97.25 67 ALA A C 1
ATOM 530 O O . ALA A 1 67 ? -4.527 -2.229 2.808 1.00 97.25 67 ALA A O 1
ATOM 531 N N . PRO A 1 68 ? -2.472 -3.101 2.610 1.00 96.50 68 PRO A N 1
ATOM 532 C CA . PRO A 1 68 ? -2.363 -3.394 4.039 1.00 96.50 68 PRO A CA 1
ATOM 533 C C . PRO A 1 68 ? -2.347 -2.140 4.921 1.00 96.50 68 PRO A C 1
ATOM 535 O O . PRO A 1 68 ? -2.943 -2.149 5.996 1.00 96.50 68 PRO A O 1
ATOM 538 N N . VAL A 1 69 ? -1.705 -1.056 4.478 1.00 96.94 69 VAL A N 1
ATOM 539 C CA . VAL A 1 69 ? -1.607 0.205 5.235 1.00 96.94 69 VAL A CA 1
ATOM 540 C C . VAL A 1 69 ? -2.965 0.893 5.332 1.00 96.94 69 VAL A C 1
ATOM 542 O O . VAL A 1 69 ? -3.342 1.322 6.422 1.00 96.94 69 VAL A O 1
ATOM 545 N N . GLU A 1 70 ? -3.744 0.929 4.249 1.00 97.62 70 GLU A N 1
ATOM 546 C CA . GLU A 1 70 ? -5.139 1.393 4.264 1.00 97.62 70 GLU A CA 1
ATOM 547 C C . GLU A 1 70 ? -5.971 0.578 5.264 1.00 97.62 70 GLU A C 1
ATOM 549 O O . GLU A 1 70 ? -6.687 1.135 6.102 1.00 97.62 70 GLU A O 1
ATOM 554 N N . SER A 1 71 ? -5.814 -0.751 5.228 1.00 97.56 71 SER A N 1
ATOM 555 C CA . SER A 1 71 ? -6.530 -1.676 6.110 1.00 97.56 71 SER A CA 1
ATOM 556 C C . SER A 1 71 ? -6.191 -1.431 7.582 1.00 97.56 71 SER A C 1
ATOM 558 O O . SER A 1 71 ? -7.083 -1.273 8.417 1.00 97.56 71 SER A O 1
ATOM 560 N N . LEU A 1 72 ? -4.899 -1.361 7.917 1.00 96.00 72 LEU A N 1
ATOM 561 C CA . LEU A 1 72 ? -4.417 -1.105 9.277 1.00 96.00 72 LEU A CA 1
ATOM 562 C C . LEU A 1 72 ? -4.821 0.284 9.773 1.00 96.00 72 LEU A C 1
ATOM 564 O O . LEU A 1 72 ? -5.233 0.429 10.928 1.00 96.00 72 LEU A O 1
ATOM 568 N N . THR A 1 73 ? -4.767 1.286 8.895 1.00 95.44 73 THR A N 1
ATOM 569 C CA . THR A 1 73 ? -5.233 2.643 9.191 1.00 95.44 73 THR A CA 1
ATOM 570 C C . THR A 1 73 ? -6.708 2.618 9.563 1.00 95.44 73 THR A C 1
ATOM 572 O O . THR A 1 73 ? -7.052 3.065 10.654 1.00 95.44 73 THR A O 1
ATOM 575 N N . PHE A 1 74 ? -7.566 1.981 8.759 1.00 96.94 74 PHE A N 1
ATOM 576 C CA . PHE A 1 74 ? -8.983 1.826 9.089 1.00 96.94 74 PHE A CA 1
ATOM 577 C C . PHE A 1 74 ? -9.200 1.102 10.422 1.00 96.94 74 PHE A C 1
ATOM 579 O O . PHE A 1 74 ? -10.047 1.503 11.221 1.00 96.94 74 PHE A O 1
ATOM 586 N N . LEU A 1 75 ? -8.445 0.041 10.713 1.00 95.75 75 LEU A N 1
ATOM 587 C CA . LEU A 1 75 ? -8.600 -0.677 11.980 1.00 95.75 75 LEU A CA 1
ATOM 588 C C . LEU A 1 75 ? -8.298 0.213 13.189 1.00 95.75 75 LEU A C 1
ATOM 590 O O . LEU A 1 75 ? -9.023 0.118 14.187 1.00 95.75 75 LEU A O 1
ATOM 594 N N . LYS A 1 76 ? -7.296 1.091 13.069 1.00 96.25 76 LYS A N 1
ATOM 595 C CA . LYS A 1 76 ? -6.856 2.018 14.116 1.00 96.25 76 LYS A CA 1
ATOM 596 C C . LYS A 1 76 ? -7.740 3.262 14.237 1.00 96.25 76 LYS A C 1
ATOM 598 O O . LYS A 1 76 ? -8.082 3.644 15.350 1.00 96.25 76 LYS A O 1
ATOM 603 N N . THR A 1 77 ? -8.117 3.883 13.122 1.00 96.38 77 THR A N 1
ATOM 604 C CA . THR A 1 77 ? -8.772 5.205 13.093 1.00 96.38 77 THR A CA 1
ATOM 605 C C . THR A 1 77 ? -10.262 5.146 12.770 1.00 96.38 77 THR A C 1
ATOM 607 O O . THR A 1 77 ? -10.972 6.124 12.979 1.00 96.38 77 THR A O 1
ATOM 610 N N . LYS A 1 78 ? -10.747 4.009 12.254 1.00 95.94 78 LYS A N 1
ATOM 611 C CA . LYS A 1 78 ? -12.090 3.827 11.672 1.00 95.94 78 LYS A CA 1
ATOM 612 C C . LYS A 1 78 ? -12.360 4.671 10.425 1.00 95.94 78 LYS A C 1
ATOM 614 O O . LYS A 1 78 ? -13.504 4.748 9.985 1.00 95.94 78 LYS A O 1
ATOM 619 N N . GLN A 1 79 ? -11.319 5.240 9.822 1.00 95.25 79 GLN A N 1
ATOM 620 C CA . GLN A 1 79 ? -11.399 5.982 8.568 1.00 95.25 79 GLN A CA 1
ATOM 621 C C . GLN A 1 79 ? -10.746 5.164 7.459 1.00 95.25 79 GLN A C 1
ATOM 623 O O . GLN A 1 79 ? -9.584 4.774 7.570 1.00 95.25 79 GLN A O 1
ATOM 628 N N . LEU A 1 80 ? -11.517 4.856 6.414 1.00 95.00 80 LEU A N 1
ATOM 629 C CA . LEU A 1 80 ? -11.012 4.112 5.266 1.00 95.00 80 LEU A CA 1
ATOM 630 C C . LEU A 1 80 ? -10.473 5.128 4.265 1.00 95.00 80 LEU A C 1
ATOM 632 O O . LEU A 1 80 ? -11.249 5.765 3.558 1.00 95.00 80 LEU A O 1
ATOM 636 N N . LEU A 1 81 ? -9.155 5.304 4.265 1.00 95.19 81 LEU A N 1
ATOM 637 C CA . LEU A 1 81 ? -8.470 6.223 3.363 1.00 95.19 81 LEU A CA 1
ATOM 638 C C . LEU A 1 81 ? -8.119 5.511 2.058 1.00 95.19 81 LEU A C 1
ATOM 6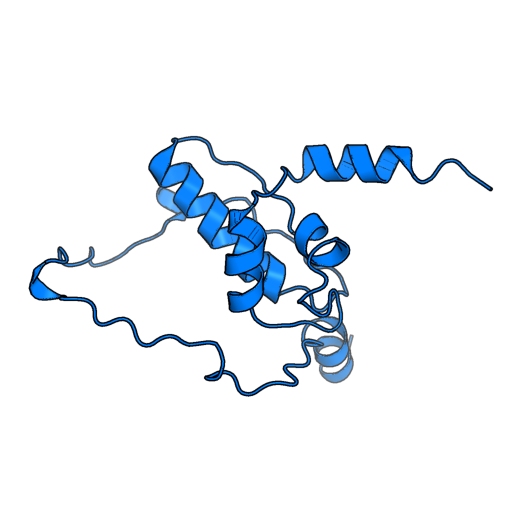40 O O . LEU A 1 81 ? -7.714 4.350 2.078 1.00 95.19 81 LEU A O 1
ATOM 644 N N . ASN A 1 82 ? -8.262 6.227 0.945 1.00 95.81 82 ASN A N 1
ATOM 645 C CA . ASN A 1 82 ? -7.758 5.809 -0.356 1.00 95.81 82 ASN A CA 1
ATOM 646 C C . ASN A 1 82 ? -6.377 6.445 -0.564 1.00 95.81 82 ASN A C 1
ATOM 648 O O . ASN A 1 82 ? -6.276 7.613 -0.942 1.00 95.81 82 ASN A O 1
ATOM 652 N N . LEU A 1 83 ? -5.320 5.710 -0.243 1.00 96.50 83 LEU A N 1
ATOM 653 C CA . LEU A 1 83 ? -3.941 6.196 -0.264 1.00 96.50 83 LEU A CA 1
ATOM 654 C C . LEU A 1 83 ? -3.330 6.086 -1.667 1.00 96.50 83 LEU A C 1
ATOM 656 O O . LEU A 1 83 ? -3.821 5.325 -2.501 1.00 96.50 83 LEU A O 1
ATOM 660 N N . SER A 1 84 ? -2.296 6.883 -1.944 1.00 95.94 84 SER A N 1
ATOM 661 C CA . SER A 1 84 ? -1.687 6.985 -3.274 1.00 95.94 84 SER A CA 1
ATOM 662 C C . SER A 1 84 ? -0.560 5.976 -3.487 1.00 95.94 84 SER A C 1
ATOM 664 O O . SER A 1 84 ? 0.538 6.129 -2.954 1.00 95.94 84 SER A O 1
ATOM 666 N N . GLU A 1 85 ? -0.779 4.979 -4.346 1.00 96.06 85 GLU A N 1
ATOM 667 C CA . GLU A 1 85 ? 0.319 4.163 -4.877 1.00 96.06 85 GLU A CA 1
ATOM 668 C C . GLU A 1 85 ? 1.272 4.980 -5.757 1.00 96.06 85 GLU A C 1
ATOM 670 O O . GLU A 1 85 ? 2.452 4.650 -5.855 1.00 96.06 85 GLU A O 1
ATOM 675 N N . GLN A 1 86 ? 0.773 6.046 -6.388 1.00 94.44 86 GLN A N 1
ATOM 676 C CA . GLN A 1 86 ? 1.540 6.863 -7.323 1.00 94.44 86 GLN A CA 1
ATOM 677 C C . GLN A 1 86 ? 2.666 7.630 -6.617 1.00 94.44 86 GLN A C 1
ATOM 679 O O . GLN A 1 86 ? 3.765 7.705 -7.152 1.00 94.44 86 GLN A O 1
ATOM 684 N N . GLN A 1 87 ? 2.453 8.085 -5.374 1.00 94.75 87 GLN A N 1
ATOM 685 C CA . GLN A 1 87 ? 3.531 8.688 -4.579 1.00 94.75 87 GLN A CA 1
ATOM 686 C C . GLN A 1 87 ? 4.704 7.716 -4.383 1.00 94.75 87 GLN A C 1
ATOM 688 O O . GLN A 1 87 ? 5.856 8.131 -4.450 1.00 94.75 87 GLN A O 1
ATOM 693 N N . LEU A 1 88 ? 4.439 6.422 -4.170 1.00 94.88 88 LEU A N 1
ATOM 694 C CA . LEU A 1 88 ? 5.514 5.430 -4.084 1.00 94.88 88 LEU A CA 1
ATOM 695 C C . LEU A 1 88 ? 6.227 5.280 -5.429 1.00 94.88 88 LEU A C 1
ATOM 697 O O . LEU A 1 88 ? 7.450 5.267 -5.473 1.00 94.88 88 LEU A O 1
ATOM 701 N N . VAL A 1 89 ? 5.473 5.195 -6.527 1.00 93.31 89 VAL A N 1
ATOM 702 C CA . VAL A 1 89 ? 6.050 5.044 -7.872 1.00 93.31 89 VAL A CA 1
ATOM 703 C C . VAL A 1 89 ? 6.942 6.230 -8.254 1.00 93.31 89 VAL A C 1
ATOM 705 O O . VAL A 1 89 ? 7.988 6.001 -8.860 1.00 93.31 89 VAL A O 1
ATOM 708 N N . ASP A 1 90 ? 6.557 7.454 -7.886 1.00 91.75 90 ASP A N 1
ATOM 709 C CA . ASP A 1 90 ? 7.240 8.681 -8.314 1.00 91.75 90 ASP A CA 1
ATOM 710 C C . ASP A 1 90 ? 8.313 9.166 -7.333 1.00 91.75 90 ASP A C 1
ATOM 712 O O . ASP A 1 90 ? 9.296 9.774 -7.752 1.00 91.75 90 ASP A O 1
ATOM 716 N N . CYS A 1 91 ? 8.128 8.941 -6.028 1.00 92.50 91 CYS A N 1
ATOM 717 C CA . CYS A 1 91 ? 8.932 9.592 -4.989 1.00 92.50 91 CYS A CA 1
ATOM 718 C C . CYS A 1 91 ? 9.764 8.631 -4.134 1.00 92.50 91 CYS A C 1
ATOM 720 O O . CYS A 1 91 ? 10.644 9.090 -3.401 1.00 92.50 91 CYS A O 1
ATOM 722 N N . ASP A 1 92 ? 9.510 7.323 -4.188 1.00 90.88 92 ASP A N 1
ATOM 723 C CA . ASP A 1 92 ? 10.347 6.344 -3.497 1.00 90.88 92 ASP A CA 1
ATOM 724 C C . ASP A 1 92 ? 11.554 5.975 -4.365 1.00 90.88 92 ASP A C 1
ATOM 726 O O . ASP A 1 92 ? 11.607 4.929 -5.010 1.00 90.88 92 ASP A O 1
ATOM 730 N N . TYR A 1 93 ? 12.547 6.867 -4.375 1.00 87.19 93 TYR A N 1
ATOM 731 C CA . TYR A 1 93 ? 13.779 6.709 -5.153 1.00 87.19 93 TYR A CA 1
ATOM 732 C C . TYR A 1 93 ? 14.649 5.518 -4.715 1.00 87.19 93 TYR A C 1
ATOM 734 O O . TYR A 1 93 ? 15.621 5.192 -5.396 1.00 87.19 93 TYR A O 1
ATOM 742 N N . GLY A 1 94 ? 14.335 4.878 -3.580 1.00 83.75 94 GLY A N 1
ATOM 743 C CA . GLY A 1 94 ? 14.956 3.618 -3.168 1.00 83.75 94 GLY A CA 1
ATOM 744 C C . GLY A 1 94 ? 14.406 2.401 -3.919 1.00 83.75 94 GLY A C 1
ATOM 745 O O . GLY A 1 94 ? 15.019 1.334 -3.870 1.00 83.75 94 GLY A O 1
ATOM 746 N N . ASN A 1 95 ? 13.276 2.570 -4.614 1.00 86.19 95 ASN A N 1
ATOM 747 C CA . ASN A 1 95 ? 12.627 1.572 -5.450 1.00 86.19 95 ASN A CA 1
ATOM 748 C C . ASN A 1 95 ? 12.706 1.936 -6.943 1.00 86.19 95 ASN A C 1
ATOM 750 O O . ASN A 1 95 ? 12.958 3.075 -7.333 1.00 86.19 95 ASN A O 1
ATOM 754 N N . ASN A 1 96 ? 12.447 0.960 -7.815 1.00 89.31 96 ASN A N 1
ATOM 755 C CA . ASN A 1 96 ? 12.598 1.123 -9.267 1.00 89.31 96 ASN A CA 1
ATOM 756 C C . ASN A 1 96 ? 11.299 1.494 -10.021 1.00 89.31 96 ASN A C 1
ATOM 758 O O . ASN A 1 96 ? 11.139 1.154 -11.202 1.00 89.31 96 ASN A O 1
ATOM 762 N N . GLY A 1 97 ? 10.350 2.173 -9.366 1.00 90.25 97 GLY A N 1
ATOM 763 C CA . GLY 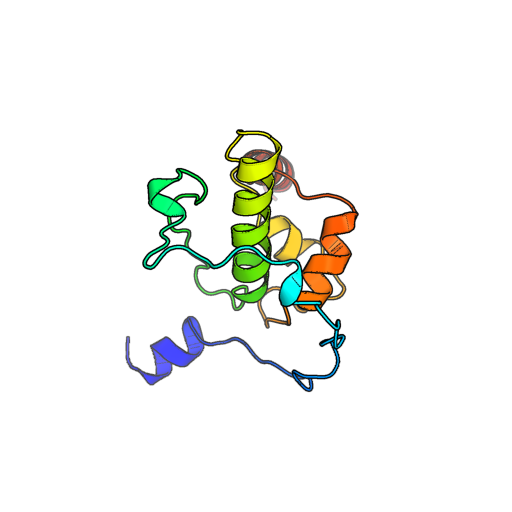A 1 97 ? 9.111 2.657 -9.994 1.00 90.25 97 GLY A CA 1
ATOM 764 C C . GLY A 1 97 ? 8.362 1.562 -10.773 1.00 90.25 97 GLY A C 1
ATOM 765 O O . GLY A 1 97 ? 8.020 0.508 -10.229 1.00 90.25 97 GLY A O 1
ATOM 766 N N . CYS A 1 98 ? 8.134 1.782 -12.074 1.00 91.44 98 CYS A N 1
ATOM 767 C CA . CYS A 1 98 ? 7.448 0.823 -12.953 1.00 91.44 98 CYS A CA 1
ATOM 768 C C . CYS A 1 98 ? 8.275 -0.388 -13.405 1.00 91.44 98 CYS A C 1
ATOM 770 O O . CYS A 1 98 ? 7.689 -1.293 -14.000 1.00 91.44 98 CYS A O 1
ATOM 772 N N . LYS A 1 99 ? 9.588 -0.435 -13.147 1.00 87.19 99 LYS A N 1
ATOM 773 C CA . LYS A 1 99 ? 10.399 -1.650 -13.378 1.00 87.19 99 LYS A CA 1
ATOM 774 C C . LYS A 1 99 ? 10.156 -2.696 -12.279 1.00 87.19 99 LYS A C 1
ATOM 776 O O . LYS A 1 99 ? 10.307 -3.895 -12.504 1.00 87.19 99 LYS A O 1
ATOM 781 N N . GLY A 1 100 ? 9.660 -2.217 -11.139 1.00 83.94 100 GLY A N 1
ATOM 782 C CA . GLY A 1 100 ? 9.208 -3.002 -10.003 1.00 83.94 100 GLY A CA 1
ATOM 783 C C . GLY A 1 100 ? 10.287 -3.227 -8.943 1.00 83.94 100 GLY A C 1
ATOM 784 O O . GLY A 1 100 ? 11.464 -2.986 -9.187 1.00 83.94 100 GLY A O 1
ATOM 785 N N . ASP A 1 101 ? 9.855 -3.591 -7.737 1.00 86.06 101 ASP A N 1
ATOM 786 C CA . ASP A 1 101 ? 10.717 -3.743 -6.563 1.00 86.06 101 ASP A CA 1
ATOM 787 C C . ASP A 1 101 ? 10.007 -4.524 -5.433 1.00 86.06 101 ASP A C 1
ATOM 789 O O . ASP A 1 101 ? 8.959 -5.147 -5.621 1.00 86.06 101 ASP A O 1
ATOM 793 N N . HIS A 1 102 ? 10.559 -4.482 -4.225 1.00 84.38 102 HIS A N 1
ATOM 794 C CA . HIS A 1 102 ? 10.049 -5.163 -3.045 1.00 84.38 102 HIS A CA 1
ATOM 795 C C . HIS A 1 102 ? 9.238 -4.235 -2.119 1.00 84.38 102 HIS A C 1
ATOM 797 O O . HIS A 1 102 ? 9.733 -3.178 -1.720 1.00 84.38 102 HIS A O 1
ATOM 803 N N . PRO A 1 103 ? 8.032 -4.646 -1.662 1.00 89.12 103 PRO A N 1
ATOM 804 C CA . PRO A 1 103 ? 7.239 -3.886 -0.689 1.00 89.12 103 PRO A CA 1
ATOM 805 C C . PRO A 1 103 ? 7.992 -3.482 0.587 1.00 89.12 103 P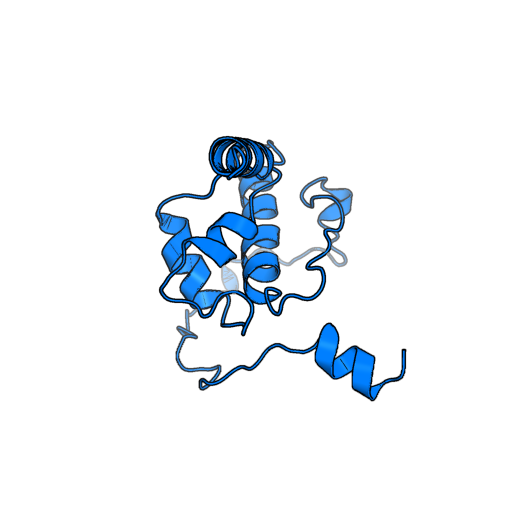RO A C 1
ATOM 807 O O . PRO A 1 103 ? 7.652 -2.479 1.205 1.00 89.12 103 PRO A O 1
ATOM 810 N N . GLN A 1 104 ? 9.011 -4.249 0.987 1.00 87.31 104 GLN A N 1
ATO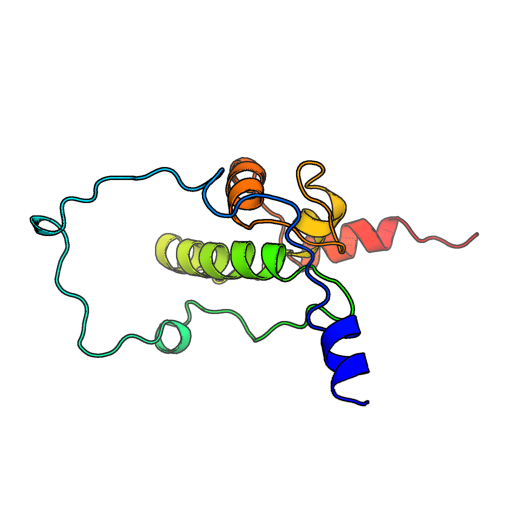M 811 C CA . GLN A 1 104 ? 9.820 -4.027 2.185 1.00 87.31 104 GLN A CA 1
ATOM 812 C C . GLN A 1 104 ? 10.470 -2.638 2.215 1.00 87.31 104 GLN A C 1
ATOM 814 O O . GLN A 1 104 ? 10.349 -1.938 3.217 1.00 87.31 104 GLN A O 1
ATOM 819 N N . LYS A 1 105 ? 11.100 -2.207 1.116 1.00 87.06 105 LYS A N 1
ATOM 820 C CA . LYS A 1 105 ? 11.700 -0.864 1.020 1.00 87.06 105 LYS A CA 1
ATOM 821 C C . LYS A 1 105 ? 10.630 0.223 1.119 1.00 87.06 105 LYS A C 1
ATOM 823 O O . LYS A 1 105 ? 10.799 1.211 1.825 1.00 87.06 105 LYS A O 1
ATOM 828 N N . ALA A 1 106 ? 9.486 -0.014 0.485 1.00 92.06 106 ALA A N 1
ATOM 829 C CA . ALA A 1 106 ? 8.361 0.908 0.524 1.00 92.06 106 ALA A CA 1
ATOM 830 C C . ALA A 1 106 ? 7.767 1.047 1.937 1.00 92.06 106 ALA A C 1
ATOM 832 O O . ALA A 1 106 ? 7.355 2.137 2.324 1.00 92.06 106 ALA A O 1
ATOM 833 N N . PHE A 1 107 ? 7.758 -0.025 2.742 1.00 92.50 107 PHE A N 1
ATOM 834 C CA . PHE A 1 107 ? 7.357 0.055 4.151 1.00 92.50 107 PHE A CA 1
ATOM 835 C C . PHE A 1 107 ? 8.280 0.965 4.976 1.00 92.50 107 PHE A C 1
ATOM 837 O O . PHE A 1 107 ? 7.803 1.625 5.898 1.00 92.50 107 PHE A O 1
ATOM 844 N N . GLU A 1 108 ? 9.570 1.040 4.641 1.00 90.56 108 GLU A N 1
ATOM 845 C CA . GLU A 1 108 ? 10.491 2.007 5.249 1.00 90.56 108 GLU A CA 1
ATOM 846 C C . GLU A 1 108 ? 10.192 3.437 4.786 1.00 90.56 108 GLU A C 1
ATOM 848 O O . GLU A 1 108 ? 10.098 4.337 5.622 1.00 90.56 108 GLU A O 1
ATOM 853 N N . TYR A 1 109 ? 9.954 3.646 3.487 1.00 92.81 109 TYR A N 1
ATOM 854 C CA . TYR A 1 109 ? 9.599 4.956 2.932 1.00 92.81 109 TYR A CA 1
ATOM 855 C C . TYR A 1 109 ? 8.353 5.560 3.604 1.00 92.81 109 TYR A C 1
ATOM 857 O O . TYR A 1 109 ? 8.381 6.706 4.066 1.00 92.81 109 TYR A O 1
ATOM 865 N N . ILE A 1 110 ? 7.269 4.781 3.730 1.00 95.19 110 ILE A N 1
ATOM 866 C CA . ILE A 1 110 ? 5.984 5.276 4.257 1.00 95.19 110 ILE A CA 1
ATOM 867 C C . ILE A 1 110 ? 6.007 5.610 5.751 1.00 95.19 110 ILE A C 1
ATOM 869 O O . ILE A 1 110 ? 5.024 6.153 6.258 1.00 95.19 110 ILE A O 1
ATOM 873 N N . LYS A 1 111 ? 7.095 5.323 6.482 1.00 92.25 111 LYS A N 1
ATOM 874 C CA . LYS A 1 111 ? 7.255 5.821 7.860 1.00 92.25 111 LYS A CA 1
ATOM 875 C C . LYS A 1 111 ? 7.223 7.353 7.911 1.00 92.25 111 LYS A C 1
ATOM 877 O O . LYS A 1 111 ? 6.839 7.908 8.936 1.00 92.25 111 LYS A O 1
ATOM 882 N N . ASN A 1 112 ? 7.543 8.016 6.797 1.00 91.00 112 ASN A N 1
ATOM 883 C CA . ASN A 1 112 ? 7.426 9.466 6.622 1.00 91.00 112 ASN A CA 1
ATOM 884 C C . ASN A 1 112 ? 6.011 9.936 6.228 1.00 91.00 112 ASN A C 1
ATOM 886 O O . ASN A 1 112 ? 5.776 11.135 6.101 1.00 91.00 112 ASN A O 1
ATOM 890 N N . GLY A 1 113 ? 5.062 9.012 6.058 1.00 92.38 113 GLY A N 1
ATOM 891 C CA . GLY A 1 113 ? 3.692 9.288 5.637 1.00 92.38 113 GLY A CA 1
ATOM 892 C C . GLY A 1 113 ? 3.439 9.013 4.155 1.00 92.38 113 GLY A C 1
ATOM 893 O O . GLY A 1 113 ? 4.355 8.880 3.346 1.00 92.38 113 GLY A O 1
ATOM 894 N N . LEU A 1 114 ? 2.155 8.915 3.814 1.00 95.00 114 LEU A N 1
ATOM 895 C CA . LEU A 1 114 ? 1.668 8.703 2.456 1.00 95.00 114 LEU A CA 1
ATOM 896 C C . LEU A 1 114 ? 0.416 9.563 2.243 1.00 95.00 114 LEU A C 1
ATOM 898 O O . LEU A 1 114 ? -0.469 9.586 3.101 1.00 95.00 114 LEU A O 1
ATOM 902 N N . ALA A 1 115 ? 0.357 10.270 1.121 1.00 94.50 115 ALA A N 1
ATOM 903 C CA . ALA A 1 115 ? -0.760 11.118 0.738 1.00 94.50 115 ALA A CA 1
ATOM 904 C C . ALA A 1 115 ? -1.969 10.291 0.279 1.00 94.50 115 ALA A C 1
ATOM 906 O O . ALA A 1 115 ? -1.861 9.107 -0.077 1.00 94.50 115 ALA A O 1
ATOM 907 N N . THR A 1 116 ? -3.141 10.927 0.257 1.00 93.44 116 THR A N 1
ATOM 908 C CA . THR A 1 116 ? -4.315 10.329 -0.379 1.00 93.44 116 THR A CA 1
ATOM 909 C C . THR A 1 116 ? -4.165 10.350 -1.902 1.00 93.44 116 THR A C 1
ATOM 911 O O . THR A 1 116 ? -3.424 11.154 -2.469 1.00 93.44 116 THR A O 1
ATOM 914 N N . SER A 1 117 ? -4.870 9.451 -2.589 1.00 88.00 117 SER A N 1
ATOM 915 C CA . SER A 1 117 ? -4.921 9.444 -4.057 1.00 88.00 117 SER A CA 1
ATOM 916 C C . SER A 1 117 ? -5.447 10.770 -4.633 1.00 88.00 117 SER A C 1
ATOM 918 O O . SER A 1 117 ? -5.063 11.155 -5.736 1.00 88.00 117 SER A O 1
ATOM 920 N N . GLU A 1 118 ? -6.314 11.470 -3.898 1.00 81.44 118 GLU A N 1
ATOM 921 C CA . GLU A 1 118 ? -6.890 12.754 -4.314 1.00 81.44 118 GLU A CA 1
ATOM 922 C C . GLU A 1 118 ? -5.835 13.868 -4.286 1.00 81.44 118 GLU A C 1
ATOM 924 O O . GLU A 1 118 ? -5.654 14.559 -5.287 1.00 81.44 118 GLU A O 1
ATOM 929 N N . ASP A 1 119 ? -5.064 13.965 -3.200 1.00 78.44 119 ASP A N 1
ATOM 930 C CA . ASP A 1 119 ? -4.031 14.998 -3.031 1.00 78.44 119 ASP A CA 1
ATOM 931 C C . ASP A 1 119 ? -2.916 14.886 -4.082 1.00 78.44 119 ASP A C 1
ATOM 933 O O . ASP A 1 119 ? -2.450 15.889 -4.619 1.00 78.44 119 ASP A O 1
ATOM 937 N N . VAL A 1 120 ? -2.511 13.658 -4.428 1.00 72.56 120 VAL A N 1
ATOM 938 C CA . VAL A 1 120 ? -1.496 13.432 -5.473 1.00 72.56 120 VAL A CA 1
ATOM 939 C C . VAL A 1 120 ? -2.025 13.798 -6.857 1.00 72.56 120 VAL A C 1
ATOM 941 O O . VAL A 1 120 ? -1.280 14.326 -7.675 1.00 72.56 120 VAL A O 1
ATOM 944 N N . THR A 1 121 ? -3.314 13.576 -7.123 1.00 65.81 121 THR A N 1
ATOM 945 C CA . THR A 1 121 ? -3.920 13.973 -8.403 1.00 65.81 121 THR A CA 1
ATOM 946 C C . THR A 1 121 ? -3.931 15.496 -8.560 1.00 65.81 121 THR A C 1
ATOM 948 O O . THR A 1 121 ? -3.685 15.993 -9.655 1.00 65.81 121 THR A O 1
ATOM 951 N N . LEU A 1 122 ? -4.162 16.237 -7.471 1.00 57.16 122 LEU A N 1
ATOM 952 C CA . LEU A 1 122 ? -4.097 17.702 -7.468 1.00 57.16 122 LEU A CA 1
ATOM 953 C C . LEU A 1 122 ? -2.667 18.209 -7.690 1.00 57.16 122 LEU A C 1
ATOM 955 O O . LEU A 1 122 ? -2.461 19.071 -8.537 1.00 57.16 122 LEU A O 1
ATOM 959 N N . ALA A 1 123 ? -1.679 17.620 -7.011 1.00 55.66 123 ALA A N 1
ATOM 960 C CA . ALA A 1 123 ? -0.275 18.004 -7.164 1.00 55.66 123 ALA A CA 1
ATOM 961 C C . ALA A 1 123 ? 0.283 17.716 -8.572 1.00 55.66 123 ALA A C 1
ATOM 963 O O . ALA A 1 123 ? 1.083 18.492 -9.090 1.00 55.66 123 ALA A O 1
ATOM 964 N N . LEU A 1 124 ? -0.147 16.622 -9.212 1.00 54.91 124 LEU A N 1
ATOM 965 C CA . LEU A 1 124 ? 0.213 16.316 -10.603 1.00 54.91 124 LEU A CA 1
ATOM 966 C C . LEU A 1 124 ? -0.551 17.198 -11.608 1.00 54.91 124 LEU A C 1
ATOM 968 O O . LEU A 1 124 ? -0.023 17.521 -12.666 1.00 54.91 124 LEU A O 1
ATOM 972 N N . GLY A 1 125 ? -1.773 17.624 -11.272 1.00 46.38 125 GLY A N 1
ATOM 973 C CA . GLY A 1 125 ? -2.584 18.530 -12.091 1.00 46.38 125 GLY A CA 1
ATOM 974 C C . GLY A 1 125 ? -2.098 19.984 -12.117 1.00 46.38 125 GLY A C 1
ATOM 975 O O . GLY A 1 125 ? -2.495 20.731 -13.005 1.00 46.38 125 GLY A O 1
ATOM 976 N N . GLU A 1 126 ? -1.225 20.388 -11.190 1.00 46.41 126 GLU A N 1
ATOM 977 C CA . GLU A 1 126 ? -0.570 21.707 -11.190 1.00 46.41 126 GLU A CA 1
ATOM 978 C C . GLU A 1 126 ? 0.764 21.722 -11.970 1.00 46.41 126 GLU A C 1
ATOM 980 O O . GLU A 1 126 ? 1.387 22.776 -12.091 1.00 46.41 126 GLU A O 1
ATOM 985 N N . GLY A 1 127 ? 1.202 20.578 -12.521 1.00 46.00 127 GLY A N 1
ATOM 986 C CA . GLY A 1 127 ? 2.477 20.431 -13.242 1.00 46.00 127 GLY A CA 1
ATOM 987 C C . GLY A 1 127 ? 2.395 20.370 -14.772 1.00 46.00 127 GLY A C 1
ATOM 988 O O . GLY A 1 127 ? 3.412 20.585 -15.424 1.00 46.00 127 GLY A O 1
ATOM 989 N N . ASP A 1 128 ? 1.214 20.135 -15.349 1.00 43.81 128 ASP A N 1
ATOM 990 C CA . ASP A 1 128 ? 1.014 20.049 -16.803 1.00 43.81 128 ASP A CA 1
ATOM 991 C C . ASP A 1 128 ? 0.174 21.232 -17.318 1.00 43.81 128 ASP A C 1
ATOM 993 O O . ASP A 1 128 ? -0.902 21.066 -17.893 1.00 43.81 128 ASP A O 1
ATOM 997 N N . SER A 1 129 ? 0.661 22.460 -17.120 1.00 38.62 129 SER A N 1
ATOM 998 C CA . SER A 1 129 ? 0.282 23.560 -18.011 1.00 38.62 129 SER A CA 1
ATOM 999 C C . SER A 1 129 ? 1.144 23.472 -19.270 1.00 38.62 129 SER A C 1
ATOM 1001 O O . SER A 1 129 ? 2.358 23.657 -19.196 1.00 38.62 129 SER A O 1
ATOM 1003 N N . GLU A 1 130 ? 0.487 23.162 -20.386 1.00 39.09 130 GLU A N 1
ATOM 1004 C CA . GLU A 1 130 ? 0.938 23.238 -21.781 1.00 39.09 130 GLU A CA 1
ATOM 1005 C C . GLU A 1 130 ? 2.245 24.005 -22.044 1.00 39.09 130 GLU A C 1
ATOM 1007 O O . GLU A 1 130 ? 2.343 25.200 -21.755 1.00 39.09 130 GLU A O 1
ATOM 1012 N N . SER A 1 131 ? 3.191 23.348 -22.727 1.00 34.84 131 SER A N 1
ATOM 1013 C CA . SER A 1 131 ? 4.089 23.932 -23.743 1.00 34.84 131 SER A CA 1
ATOM 1014 C C . SER A 1 131 ? 4.706 22.840 -24.614 1.00 34.84 131 SER A C 1
ATOM 1016 O O . SER A 1 131 ? 5.365 21.941 -24.049 1.00 34.84 131 SER A O 1
#